Protein AF-A0A9D8FM79-F1 (afdb_monomer)

Solvent-accessible surface area (backbone atoms only — not comparable to full-atom values): 7740 Å² total; per-residue (Å²): 109,69,78,52,50,78,69,44,90,52,42,78,67,66,44,47,55,53,55,50,51,32,51,78,68,75,39,84,73,94,79,79,94,72,65,69,89,76,55,81,76,81,67,79,20,21,75,39,65,48,100,63,20,37,34,33,32,62,40,37,63,94,71,55,71,66,46,85,89,51,18,37,56,31,76,88,44,76,29,45,59,40,78,42,72,88,73,50,55,79,80,37,62,31,35,25,54,36,94,52,70,60,95,89,52,27,25,32,25,41,34,25,38,95,48,46,30,28,70,78,69,70,57,52,72,67,39,61,55,67,106

Sequence (131 aa):
QEKYITGSQFRSYDFVPRVAQLILSNIQPISKLIPIDNIPDAPECVWWIDNFGNCKTTLLFDELKIVENNKVKTKFGLFPYFEHLNDVPRNSSAFVRGSSGIGGQRFIEFLTQGQNTAEIFNIKTGDNIFA

Radius of gyration: 20.05 Å; Cα contacts (8 Å, |Δi|>4): 212; chains: 1; bounding box: 53×30×48 Å

Secondary structure (DSSP, 8-state):
-HHHHHH-S-HHHHTHHHHHHHHHTTPPPS-----GGGSPPPPSSEEEE-TT--EEEEEEGGGS-EETTTEEEETTEEEEEESSGGGSPTT-EEEEE-S-SSTT--EEEEEETTB-HHHHHT--TT---B-

pLDDT: mean 93.44, std 6.34, range [60.75, 98.5]

Foldseek 3Di:
DVVDQVPDPPVVPSPVVVCVVCVVVVHDDPDDDDDPVVDDQDDFFQQDQDPQQKGWTSDWPVRFDQDPPQWGAWPVGTAHEDADLVVADAQGWHKYFAPDDPDPTGTIIIDGHPHNPCVVVVGDRPDNGHD

Structure (mmCIF, N/CA/C/O backbone):
data_AF-A0A9D8FM79-F1
#
_entry.id   AF-A0A9D8FM79-F1
#
loop_
_atom_site.group_PDB
_atom_site.id
_atom_site.type_symbol
_atom_site.label_atom_id
_atom_site.label_alt_id
_atom_site.label_comp_id
_atom_site.label_asym_id
_atom_site.label_entity_id
_atom_site.label_seq_id
_atom_site.pdbx_PDB_ins_code
_atom_site.Cartn_x
_atom_site.Cartn_y
_atom_site.Cartn_z
_atom_site.occupancy
_atom_site.B_iso_or_equiv
_atom_site.auth_seq_id
_atom_site.auth_comp_id
_atom_site.auth_asym_id
_atom_site.auth_atom_id
_atom_site.pdbx_PDB_model_num
ATOM 1 N N . GLN A 1 1 ? 31.871 0.646 -23.055 1.00 61.41 1 GLN A N 1
ATOM 2 C CA . GLN A 1 1 ? 30.543 1.063 -22.550 1.00 61.41 1 GLN A CA 1
ATOM 3 C C . GLN A 1 1 ? 29.794 -0.088 -21.889 1.00 61.41 1 GLN A C 1
ATOM 5 O O . GLN A 1 1 ? 29.351 0.074 -20.765 1.00 61.41 1 GLN A O 1
ATOM 10 N N . GLU A 1 2 ? 29.710 -1.263 -22.512 1.00 60.75 2 GLU A N 1
ATOM 11 C CA . GLU A 1 2 ? 28.971 -2.412 -21.958 1.00 60.75 2 GLU A CA 1
ATOM 12 C C . GLU A 1 2 ? 29.479 -2.878 -20.577 1.00 60.75 2 GLU A C 1
ATOM 14 O O . GLU A 1 2 ? 28.694 -2.969 -19.638 1.00 60.75 2 GLU A O 1
ATOM 19 N N . LYS A 1 3 ? 30.807 -3.016 -20.404 1.00 63.69 3 LYS A N 1
ATOM 20 C CA . LYS A 1 3 ? 31.442 -3.318 -19.099 1.00 63.69 3 LYS A CA 1
ATOM 21 C C . LYS A 1 3 ? 31.172 -2.273 -18.003 1.00 63.69 3 LYS A C 1
ATOM 23 O O . LYS A 1 3 ? 31.311 -2.586 -16.828 1.00 63.69 3 LYS A O 1
ATOM 28 N N . TYR A 1 4 ? 30.824 -1.040 -18.379 1.00 79.44 4 TYR A N 1
ATOM 29 C CA . TYR A 1 4 ? 30.507 0.029 -17.429 1.00 79.44 4 TYR A CA 1
ATOM 30 C C . TYR A 1 4 ? 29.062 -0.089 -16.931 1.00 79.44 4 TYR A C 1
ATOM 32 O O . TYR A 1 4 ? 28.823 -0.002 -15.734 1.00 79.44 4 TYR A O 1
ATOM 40 N N . ILE A 1 5 ? 28.108 -0.365 -17.827 1.00 78.62 5 ILE A N 1
ATOM 41 C CA . ILE A 1 5 ? 26.684 -0.446 -17.469 1.00 78.62 5 ILE A CA 1
ATOM 42 C C . ILE A 1 5 ? 26.399 -1.682 -16.604 1.00 78.62 5 ILE A C 1
ATOM 44 O O . ILE A 1 5 ? 25.705 -1.577 -15.595 1.00 78.62 5 ILE A O 1
ATOM 48 N N . THR A 1 6 ? 26.961 -2.845 -16.947 1.00 80.88 6 THR A N 1
ATOM 49 C CA . THR A 1 6 ? 26.744 -4.087 -16.181 1.00 80.88 6 THR A CA 1
ATOM 50 C C . THR A 1 6 ? 27.305 -4.001 -14.757 1.00 80.88 6 THR A C 1
ATOM 52 O O . THR A 1 6 ? 26.680 -4.491 -13.810 1.00 80.88 6 THR A O 1
ATOM 55 N N . GLY A 1 7 ? 28.444 -3.320 -14.594 1.00 86.38 7 GLY A N 1
ATOM 56 C CA . GLY A 1 7 ? 29.091 -3.068 -13.305 1.00 86.38 7 GLY A CA 1
ATOM 57 C C . GLY A 1 7 ? 28.585 -1.836 -12.548 1.00 86.38 7 GLY A C 1
ATOM 58 O O . GLY A 1 7 ? 29.020 -1.614 -11.418 1.00 86.38 7 GLY A O 1
ATOM 59 N N . SER A 1 8 ? 27.690 -1.031 -13.133 1.00 87.88 8 SER A N 1
ATOM 60 C CA . SER A 1 8 ? 27.265 0.228 -12.518 1.00 87.88 8 SER A CA 1
ATOM 61 C C . SER A 1 8 ? 26.412 -0.001 -11.269 1.00 87.88 8 SER A C 1
ATOM 63 O O . SER A 1 8 ? 25.511 -0.844 -11.241 1.00 87.88 8 SER A O 1
ATOM 65 N N . GLN A 1 9 ? 26.673 0.805 -10.239 1.00 91.00 9 GLN A N 1
ATOM 66 C CA . GLN A 1 9 ? 25.813 0.937 -9.060 1.00 91.00 9 GLN A CA 1
ATOM 67 C C . GLN A 1 9 ? 24.665 1.937 -9.287 1.00 91.00 9 GLN A C 1
ATOM 69 O O . GLN A 1 9 ? 23.720 1.977 -8.507 1.00 91.00 9 GLN A O 1
ATOM 74 N N . PHE A 1 10 ? 24.690 2.696 -10.387 1.00 91.88 10 PHE A N 1
ATOM 75 C CA . PHE A 1 10 ? 23.692 3.704 -10.749 1.00 91.88 10 PHE A CA 1
ATOM 76 C C . PHE A 1 10 ? 22.788 3.224 -11.888 1.00 91.88 10 PHE A C 1
ATOM 78 O O . PHE A 1 10 ? 22.555 3.930 -12.864 1.00 91.88 10 PHE A O 1
ATOM 85 N N . ARG A 1 11 ? 22.242 2.006 -11.785 1.00 90.88 11 ARG A N 1
ATOM 86 C CA . ARG A 1 11 ? 21.430 1.404 -12.865 1.00 90.88 11 ARG A CA 1
ATOM 87 C C . ARG A 1 11 ? 20.175 2.215 -13.212 1.00 90.88 11 ARG A C 1
ATOM 89 O O . ARG A 1 11 ? 19.756 2.217 -14.367 1.00 90.88 11 ARG A O 1
ATOM 96 N N . SER A 1 12 ? 19.613 2.947 -12.252 1.00 91.56 12 SER A N 1
ATOM 97 C CA . SER A 1 12 ? 18.509 3.889 -12.487 1.00 91.56 12 SER A CA 1
ATOM 98 C C . SER A 1 12 ? 18.883 5.052 -13.412 1.00 91.56 12 SER A C 1
ATOM 100 O O . SER A 1 12 ? 18.003 5.611 -14.055 1.00 91.56 12 SER A O 1
ATOM 102 N N . TYR A 1 13 ? 20.167 5.396 -13.512 1.00 91.62 13 TYR A N 1
ATOM 103 C CA . TYR A 1 13 ? 20.683 6.429 -14.408 1.00 91.62 13 TYR A CA 1
ATOM 104 C C . TYR A 1 13 ? 21.318 5.831 -15.670 1.00 91.62 13 TYR A C 1
ATOM 106 O O . TYR A 1 13 ? 21.049 6.272 -16.783 1.00 91.62 13 TYR A O 1
ATOM 114 N N . ASP A 1 14 ? 22.133 4.788 -15.518 1.00 91.50 14 ASP A N 1
ATOM 115 C CA . ASP A 1 14 ? 22.932 4.247 -16.618 1.00 91.50 14 ASP A CA 1
ATOM 116 C C . ASP A 1 14 ? 22.168 3.278 -17.519 1.00 91.50 14 ASP A C 1
ATOM 118 O O . ASP A 1 14 ? 22.492 3.169 -18.703 1.00 91.50 14 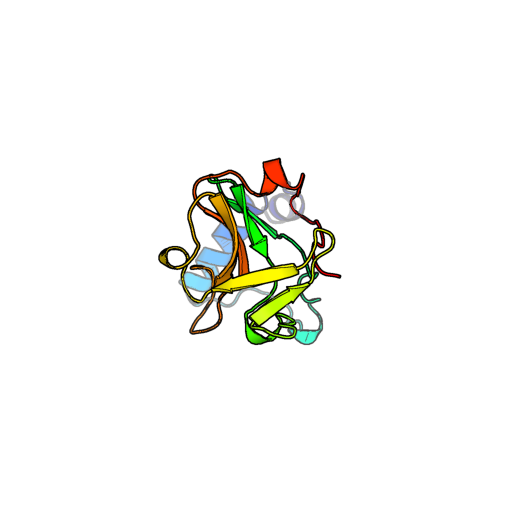ASP A O 1
ATOM 122 N N . PHE A 1 15 ? 21.181 2.563 -16.973 1.00 92.50 15 PHE A N 1
ATOM 123 C CA . PHE A 1 15 ? 20.444 1.516 -17.682 1.00 92.50 15 PHE A CA 1
ATOM 124 C C . PHE A 1 15 ? 19.003 1.932 -17.989 1.00 92.50 15 PHE A C 1
ATOM 126 O O . PHE A 1 15 ? 18.612 1.939 -19.157 1.00 92.50 15 PHE A O 1
ATOM 133 N N . VAL A 1 16 ? 18.227 2.328 -16.973 1.00 94.50 16 VAL A N 1
ATOM 134 C CA . VAL A 1 16 ? 16.782 2.606 -17.115 1.00 94.50 16 VAL A CA 1
ATOM 135 C C . VAL A 1 16 ? 16.468 3.640 -18.210 1.00 94.50 16 VAL A C 1
ATOM 137 O O . VAL A 1 16 ? 15.634 3.331 -19.063 1.00 94.50 16 VAL A O 1
ATOM 140 N N . PRO A 1 17 ? 17.139 4.808 -18.297 1.00 94.38 17 PRO A N 1
ATOM 141 C CA . PRO A 1 17 ? 16.826 5.807 -19.320 1.00 94.38 17 PRO A CA 1
ATOM 142 C C . PRO A 1 17 ? 17.108 5.314 -20.743 1.00 94.38 17 PRO A C 1
ATOM 144 O O . PRO A 1 17 ? 16.401 5.680 -21.678 1.00 94.38 17 PRO A O 1
ATOM 147 N N . ARG A 1 18 ? 18.108 4.440 -20.918 1.00 92.31 18 ARG A N 1
ATOM 148 C CA . ARG A 1 18 ? 18.442 3.853 -22.225 1.00 92.31 18 ARG A CA 1
ATOM 149 C C . ARG A 1 18 ? 17.381 2.856 -22.667 1.00 92.31 18 ARG A C 1
ATOM 151 O O . ARG A 1 18 ? 16.950 2.897 -23.813 1.00 92.31 18 ARG A O 1
ATOM 158 N N . VAL A 1 19 ? 16.933 1.988 -21.758 1.00 94.19 19 VAL A N 1
ATOM 159 C CA . VAL A 1 19 ? 15.828 1.059 -22.041 1.00 94.19 19 VAL A CA 1
ATOM 160 C C . VAL A 1 19 ? 14.550 1.834 -22.354 1.00 94.19 19 VAL A C 1
ATOM 162 O O . VAL A 1 19 ? 13.880 1.524 -23.336 1.00 94.19 19 VAL A O 1
ATOM 165 N N . ALA A 1 20 ? 14.252 2.886 -21.588 1.00 96.12 20 ALA A N 1
ATOM 166 C CA . ALA A 1 20 ? 13.115 3.762 -21.854 1.00 96.12 20 ALA A CA 1
ATOM 167 C C . ALA A 1 20 ? 13.201 4.411 -23.246 1.00 96.12 20 ALA A C 1
ATOM 169 O O . ALA A 1 20 ? 12.215 4.408 -23.978 1.00 96.12 20 ALA A O 1
ATOM 170 N N . GLN A 1 21 ? 14.379 4.899 -23.654 1.00 96.56 21 GLN A N 1
ATOM 171 C CA . GLN A 1 21 ? 14.590 5.458 -24.992 1.00 96.56 21 GLN A CA 1
ATOM 172 C C . GLN A 1 21 ? 14.311 4.438 -26.103 1.00 96.56 21 GLN A C 1
ATOM 174 O O . GLN A 1 21 ? 13.678 4.792 -27.098 1.00 96.56 21 GLN A O 1
ATOM 179 N N . LEU A 1 22 ? 14.759 3.186 -25.947 1.00 96.44 22 LEU A N 1
ATOM 180 C CA . LEU A 1 22 ? 14.476 2.120 -26.915 1.00 96.44 22 LEU A CA 1
ATOM 181 C C . LEU A 1 22 ? 12.966 1.893 -27.047 1.00 96.44 22 LEU A C 1
ATOM 183 O O . LEU A 1 22 ? 12.445 1.949 -28.159 1.00 96.44 22 LEU A O 1
ATOM 187 N N . ILE A 1 23 ? 12.262 1.745 -25.920 1.00 96.56 23 ILE A N 1
ATOM 188 C CA . ILE A 1 23 ? 10.805 1.544 -25.887 1.00 96.56 23 ILE A CA 1
ATOM 189 C C . ILE A 1 23 ? 10.072 2.714 -26.556 1.00 96.56 23 ILE A C 1
ATOM 191 O O . ILE A 1 23 ? 9.234 2.490 -27.425 1.00 96.56 23 ILE A O 1
ATOM 195 N N . LEU A 1 24 ? 10.418 3.959 -26.209 1.00 97.56 24 LEU A N 1
ATOM 196 C CA . LEU A 1 24 ? 9.822 5.164 -26.806 1.00 97.56 24 LEU A CA 1
ATOM 197 C C . LEU A 1 24 ? 10.094 5.283 -28.310 1.00 97.56 24 LEU A C 1
ATOM 199 O O . LEU A 1 24 ? 9.310 5.888 -29.035 1.00 97.56 24 LEU A O 1
ATOM 203 N N . SER A 1 25 ? 11.190 4.691 -28.780 1.00 98.00 25 SER A N 1
ATOM 204 C CA . SER A 1 25 ? 11.546 4.634 -30.200 1.00 98.00 25 SER A CA 1
ATOM 205 C C . SER A 1 25 ? 10.917 3.431 -30.919 1.00 98.00 25 SER A C 1
ATOM 207 O O . SER A 1 25 ? 11.265 3.164 -32.066 1.00 98.00 25 SER A O 1
ATOM 209 N N . ASN A 1 26 ? 10.014 2.691 -30.261 1.00 96.94 26 ASN A N 1
ATOM 210 C CA . ASN A 1 26 ? 9.430 1.429 -30.730 1.00 96.94 26 ASN A CA 1
ATOM 211 C C . ASN A 1 26 ? 10.470 0.343 -31.060 1.00 96.94 26 ASN A C 1
ATOM 213 O O . ASN A 1 26 ? 10.223 -0.548 -31.873 1.00 96.94 26 ASN A O 1
ATOM 217 N N . ILE A 1 27 ? 11.636 0.396 -30.414 1.00 97.31 27 ILE A N 1
ATOM 218 C CA . ILE A 1 27 ? 12.682 -0.617 -30.524 1.00 97.31 27 ILE A CA 1
ATOM 219 C C . ILE A 1 27 ? 12.529 -1.576 -29.348 1.00 97.31 27 ILE A C 1
ATOM 221 O O . ILE A 1 27 ? 12.649 -1.180 -28.189 1.00 97.31 27 ILE A O 1
ATOM 225 N N . GLN A 1 28 ? 12.294 -2.853 -29.646 1.00 94.56 28 GLN A N 1
ATOM 226 C CA . GLN A 1 28 ? 12.186 -3.891 -28.625 1.00 94.56 28 GLN A CA 1
ATOM 227 C C . GLN A 1 28 ? 13.559 -4.164 -27.990 1.00 94.56 28 GLN A C 1
ATOM 229 O O . GLN A 1 28 ? 14.485 -4.565 -28.703 1.00 94.56 28 GLN A O 1
ATOM 234 N N . PRO A 1 29 ? 13.730 -3.967 -26.668 1.00 92.50 29 PRO A N 1
ATOM 235 C CA . PRO A 1 29 ? 14.975 -4.309 -25.995 1.00 92.50 29 PRO A CA 1
ATOM 236 C C . PRO A 1 29 ? 15.220 -5.822 -26.010 1.00 92.50 29 PRO A C 1
ATOM 238 O O . PRO A 1 29 ? 14.290 -6.620 -25.864 1.00 92.50 29 PRO A O 1
ATOM 241 N N . ILE A 1 30 ? 16.492 -6.220 -26.100 1.00 91.69 30 ILE A N 1
ATOM 242 C CA . ILE A 1 30 ? 16.894 -7.619 -25.908 1.00 91.69 30 ILE A CA 1
ATOM 243 C C . ILE A 1 30 ? 16.486 -8.039 -24.493 1.00 91.69 30 ILE A C 1
ATOM 245 O O . ILE A 1 30 ? 16.964 -7.485 -23.503 1.00 91.69 30 ILE A O 1
ATOM 249 N N . SER A 1 31 ? 15.584 -9.010 -24.404 1.00 92.44 31 SER A N 1
ATOM 250 C CA . SER A 1 31 ? 14.950 -9.414 -23.153 1.00 92.44 31 SER A CA 1
ATOM 251 C C . SER A 1 31 ? 14.571 -10.895 -23.176 1.00 92.44 31 SER A C 1
ATOM 253 O O . SER A 1 31 ? 14.600 -11.553 -24.217 1.00 92.44 31 SER A O 1
ATOM 255 N N . LYS A 1 32 ? 14.248 -11.433 -21.998 1.00 94.12 32 LYS A N 1
ATOM 256 C CA . LYS A 1 32 ? 13.632 -12.752 -21.839 1.00 94.12 32 LYS A CA 1
ATOM 257 C C . LYS A 1 32 ? 12.243 -12.557 -21.253 1.00 94.12 32 LYS A C 1
ATOM 259 O O . LYS A 1 32 ? 12.091 -11.798 -20.299 1.00 94.12 32 LYS A O 1
ATOM 264 N N . LEU A 1 33 ? 11.261 -13.256 -21.810 1.00 94.31 33 LEU A N 1
ATOM 265 C CA . LEU A 1 33 ? 9.916 -13.280 -21.251 1.00 94.31 33 LEU A CA 1
ATOM 266 C C . LEU A 1 33 ? 9.918 -14.093 -19.958 1.00 94.31 33 LEU A C 1
ATOM 268 O O . LEU A 1 33 ? 10.467 -15.195 -19.909 1.00 94.31 33 LEU A O 1
ATOM 272 N N . ILE A 1 34 ? 9.296 -13.536 -18.926 1.00 94.44 34 ILE A N 1
ATOM 273 C CA . ILE A 1 34 ? 9.048 -14.203 -17.652 1.00 94.44 34 ILE A CA 1
ATOM 274 C C . ILE A 1 34 ? 7.527 -14.182 -17.449 1.00 94.44 34 ILE A C 1
ATOM 276 O O . ILE A 1 34 ? 6.943 -13.100 -17.552 1.00 94.44 34 ILE A O 1
ATOM 280 N N . PRO A 1 35 ? 6.875 -15.338 -17.219 1.00 95.44 35 PRO A N 1
ATOM 281 C CA . PRO A 1 35 ? 5.455 -15.387 -16.877 1.00 95.44 35 PRO A CA 1
ATOM 282 C C . PRO A 1 35 ? 5.148 -14.527 -15.650 1.00 95.44 35 PRO A C 1
ATOM 284 O O . PRO A 1 35 ? 5.924 -14.534 -14.696 1.00 95.44 35 PRO A O 1
ATOM 287 N N . ILE A 1 36 ? 4.020 -13.812 -15.663 1.00 93.81 36 ILE A N 1
ATOM 288 C CA . ILE A 1 36 ? 3.622 -12.960 -14.533 1.00 93.81 36 ILE A CA 1
ATOM 289 C C . ILE A 1 36 ? 3.426 -13.780 -13.253 1.00 93.81 36 ILE A C 1
ATOM 291 O O . ILE A 1 36 ? 3.866 -13.350 -12.197 1.00 93.81 36 ILE A O 1
ATOM 295 N N . ASP A 1 37 ? 2.919 -15.008 -13.385 1.00 95.56 37 ASP A N 1
ATOM 296 C CA . ASP A 1 37 ? 2.710 -15.959 -12.285 1.00 95.56 37 ASP A CA 1
ATOM 297 C C . ASP A 1 37 ? 4.016 -16.387 -11.586 1.00 95.56 37 ASP A C 1
ATOM 299 O O . ASP A 1 37 ? 3.987 -16.967 -10.503 1.00 95.56 37 ASP A O 1
ATOM 303 N N . ASN A 1 38 ? 5.182 -16.110 -12.187 1.00 95.06 38 ASN A N 1
ATOM 304 C CA . ASN A 1 38 ? 6.479 -16.346 -11.548 1.00 95.06 38 ASN A CA 1
ATOM 305 C C . ASN A 1 38 ? 6.906 -15.188 -10.631 1.00 95.06 38 ASN A C 1
ATOM 307 O O . ASN A 1 38 ? 7.918 -15.308 -9.935 1.00 95.06 38 ASN A O 1
ATOM 311 N N . ILE A 1 39 ? 6.205 -14.055 -10.670 1.00 93.44 39 ILE A N 1
ATOM 312 C CA . ILE A 1 39 ? 6.447 -12.916 -9.789 1.00 93.44 39 ILE A CA 1
ATOM 313 C C . ILE A 1 39 ? 5.546 -13.100 -8.564 1.00 93.44 39 ILE A C 1
ATOM 315 O O . ILE A 1 39 ? 4.332 -13.176 -8.727 1.00 93.44 39 ILE A O 1
ATOM 319 N N . PRO A 1 40 ? 6.106 -13.198 -7.347 1.00 92.81 40 PRO A N 1
ATOM 320 C CA . PRO A 1 40 ? 5.288 -13.344 -6.153 1.00 92.81 40 PRO A CA 1
ATOM 321 C C . PRO A 1 40 ? 4.435 -12.093 -5.928 1.00 92.81 40 PRO A C 1
ATOM 323 O O . PRO A 1 40 ? 4.913 -10.971 -6.124 1.00 92.81 40 PRO A O 1
ATOM 326 N N . ASP A 1 41 ? 3.207 -12.301 -5.457 1.00 91.31 41 ASP A N 1
ATOM 327 C CA . ASP A 1 41 ? 2.342 -11.212 -5.016 1.00 91.31 41 ASP A CA 1
ATOM 328 C C . ASP A 1 41 ? 2.958 -10.448 -3.839 1.00 91.31 41 ASP A C 1
ATOM 330 O O . ASP A 1 41 ? 3.797 -10.954 -3.080 1.00 91.31 41 ASP A O 1
ATOM 334 N N . ALA A 1 42 ? 2.529 -9.196 -3.684 1.00 92.19 42 ALA A N 1
ATOM 335 C CA . ALA A 1 42 ? 2.910 -8.401 -2.530 1.00 92.19 42 ALA A CA 1
ATOM 336 C C . ALA A 1 42 ? 2.368 -9.055 -1.241 1.00 92.19 42 ALA A C 1
ATOM 338 O O . ALA A 1 42 ? 1.234 -9.532 -1.224 1.00 92.19 42 ALA A O 1
ATOM 339 N N . PRO A 1 43 ? 3.140 -9.071 -0.140 1.00 94.69 43 PRO A N 1
ATOM 340 C CA . PRO A 1 43 ? 2.651 -9.613 1.124 1.00 94.69 43 PRO A CA 1
ATOM 341 C C . PRO A 1 43 ? 1.491 -8.769 1.665 1.00 94.69 43 PRO A C 1
ATOM 343 O O . PRO A 1 43 ? 1.462 -7.561 1.443 1.00 94.69 43 PRO A O 1
ATOM 346 N N . GLU A 1 44 ? 0.580 -9.367 2.438 1.00 95.44 44 GLU A N 1
ATOM 347 C CA . GLU A 1 44 ? -0.452 -8.625 3.178 1.00 95.44 44 GLU A CA 1
ATOM 348 C C . GLU A 1 44 ? 0.203 -7.734 4.250 1.00 95.44 44 GLU A C 1
ATOM 350 O O . GLU A 1 44 ? 0.616 -8.209 5.314 1.00 95.44 44 GLU A O 1
ATOM 355 N N . CYS A 1 45 ? 0.352 -6.438 3.974 1.00 97.19 45 CYS A N 1
ATOM 356 C CA . CYS A 1 45 ? 1.027 -5.514 4.880 1.00 97.19 45 CYS A CA 1
ATOM 357 C C . CYS A 1 45 ? 0.671 -4.049 4.617 1.00 97.19 45 CYS A C 1
ATOM 359 O O . CYS A 1 45 ? 0.032 -3.690 3.626 1.00 97.19 45 CYS A O 1
ATOM 361 N N . VAL A 1 46 ? 1.127 -3.180 5.516 1.00 98.12 46 VAL A N 1
ATOM 362 C CA . VAL A 1 46 ? 1.189 -1.736 5.290 1.00 98.12 46 VAL A CA 1
ATOM 363 C C . VAL A 1 46 ? 2.387 -1.438 4.393 1.00 98.12 46 VAL A C 1
ATOM 365 O O . VAL A 1 46 ? 3.526 -1.475 4.847 1.00 98.12 46 VAL A O 1
ATOM 368 N N . TRP A 1 47 ? 2.161 -1.138 3.115 1.00 96.50 47 TRP A N 1
ATOM 369 C CA . TRP A 1 47 ? 3.255 -0.846 2.172 1.00 96.50 47 TRP A CA 1
ATOM 370 C C . TRP A 1 47 ? 3.740 0.605 2.211 1.00 96.50 47 TRP A C 1
ATOM 372 O O . TRP A 1 47 ? 4.843 0.911 1.758 1.00 96.50 47 TRP A O 1
ATOM 382 N N . TRP A 1 48 ? 2.921 1.508 2.747 1.00 97.50 48 TRP A N 1
ATOM 383 C CA . TRP A 1 48 ? 3.192 2.932 2.747 1.00 97.50 48 TRP A CA 1
ATOM 384 C C . TRP A 1 48 ? 2.411 3.624 3.855 1.00 97.50 48 TRP A C 1
ATOM 386 O O . TRP A 1 48 ? 1.197 3.454 3.975 1.00 97.50 48 TRP A O 1
ATOM 396 N N . ILE A 1 49 ? 3.120 4.436 4.632 1.00 98.25 49 ILE A N 1
ATOM 397 C CA . ILE A 1 49 ? 2.532 5.390 5.565 1.00 98.25 49 ILE A CA 1
ATOM 398 C C . ILE A 1 49 ? 2.646 6.750 4.891 1.00 98.25 49 ILE A C 1
ATOM 400 O O . ILE A 1 49 ? 3.752 7.189 4.573 1.00 98.25 49 ILE A O 1
ATOM 404 N N . ASP A 1 50 ? 1.511 7.385 4.608 1.00 96.31 50 ASP A N 1
ATOM 405 C CA . ASP A 1 50 ? 1.532 8.698 3.971 1.00 96.31 50 ASP A CA 1
ATOM 406 C C . ASP A 1 50 ? 1.959 9.810 4.942 1.00 96.31 50 ASP A C 1
ATOM 408 O O . ASP A 1 50 ? 2.106 9.604 6.146 1.00 96.31 50 ASP A O 1
ATOM 412 N N . ASN A 1 51 ? 2.155 11.020 4.413 1.00 96.44 51 ASN A N 1
ATOM 413 C CA . ASN A 1 51 ? 2.619 12.164 5.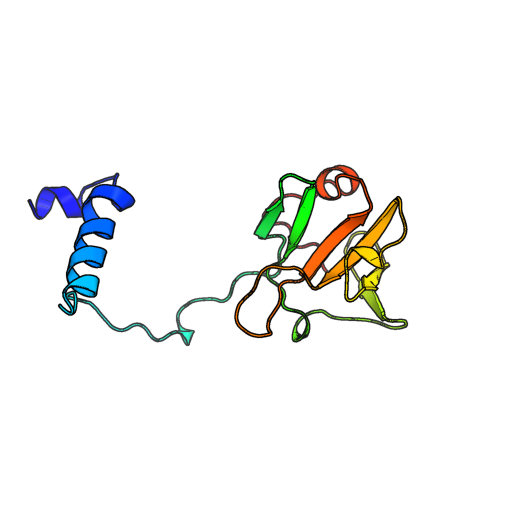202 1.00 96.44 51 ASN A CA 1
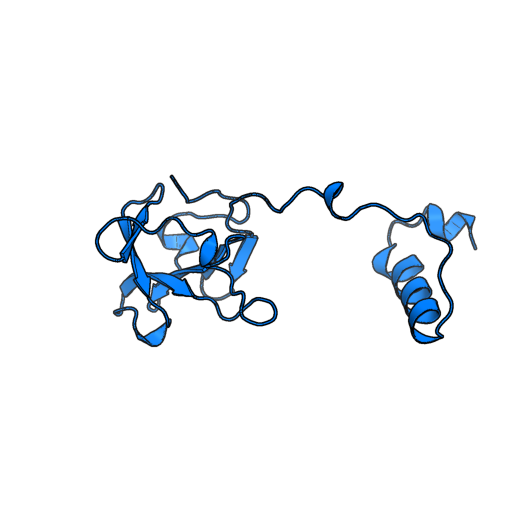ATOM 414 C C . ASN A 1 51 ? 1.635 12.601 6.307 1.00 96.44 51 ASN A C 1
ATOM 416 O O . ASN A 1 51 ? 2.001 13.424 7.142 1.00 96.44 51 ASN A O 1
ATOM 420 N N . PHE A 1 52 ? 0.400 12.090 6.307 1.00 96.06 52 PHE A N 1
ATOM 421 C CA . PHE A 1 52 ? -0.601 12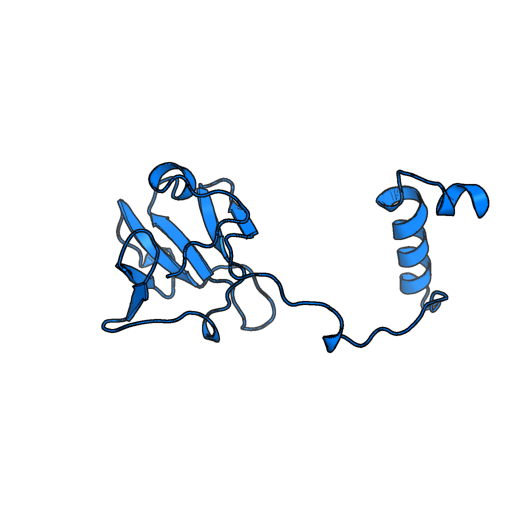.336 7.347 1.00 96.06 52 PHE A CA 1
ATOM 422 C C . PHE A 1 52 ? -0.642 11.210 8.389 1.00 96.06 52 PHE A C 1
ATOM 424 O O . PHE A 1 52 ? -1.339 11.329 9.396 1.00 96.06 52 PHE A O 1
ATOM 431 N N . GLY A 1 53 ? 0.106 10.127 8.170 1.00 97.69 53 GLY A N 1
ATOM 432 C CA . GLY A 1 53 ? 0.124 8.959 9.037 1.00 97.69 53 GLY A CA 1
ATOM 433 C C . GLY A 1 53 ? -0.963 7.931 8.726 1.00 97.69 53 GLY A C 1
ATOM 434 O O . GLY A 1 53 ? -1.207 7.059 9.564 1.00 97.69 53 GLY A O 1
ATOM 435 N N . ASN A 1 54 ? -1.627 8.009 7.566 1.00 97.88 54 ASN A N 1
ATOM 436 C CA . ASN A 1 54 ? -2.556 6.965 7.128 1.00 97.88 54 ASN A CA 1
ATOM 437 C C . ASN A 1 54 ? -1.763 5.751 6.647 1.00 97.88 54 ASN A C 1
ATOM 439 O O . ASN A 1 54 ? -0.788 5.878 5.903 1.00 97.88 54 ASN A O 1
ATOM 443 N N . CYS A 1 55 ? -2.202 4.563 7.043 1.00 98.25 55 CYS A N 1
ATOM 444 C CA . CYS A 1 55 ? -1.549 3.309 6.700 1.00 98.25 55 CYS A CA 1
ATOM 445 C C . CYS A 1 55 ? -2.210 2.721 5.453 1.00 98.25 55 CYS A C 1
ATOM 447 O O . CYS A 1 55 ? -3.256 2.078 5.549 1.00 98.25 55 CYS A O 1
ATOM 449 N N . LYS A 1 56 ? -1.612 2.928 4.278 1.00 97.62 56 LYS A N 1
ATOM 450 C CA . LYS A 1 56 ? -2.059 2.266 3.048 1.00 97.62 56 LYS A CA 1
ATOM 451 C C . LYS A 1 56 ? -1.605 0.810 3.078 1.00 97.62 56 LYS A C 1
ATOM 453 O O . LYS A 1 56 ? -0.483 0.523 3.497 1.00 97.62 56 LYS A O 1
ATOM 458 N N . THR A 1 57 ? -2.453 -0.102 2.628 1.00 97.31 57 THR A N 1
ATOM 459 C CA . THR A 1 57 ? -2.165 -1.542 2.633 1.00 97.31 57 THR A CA 1
ATOM 460 C C . THR A 1 57 ? -1.993 -2.080 1.219 1.00 97.31 57 THR A C 1
ATOM 462 O O . THR A 1 57 ? -2.361 -1.418 0.250 1.00 97.31 57 THR A O 1
ATOM 465 N N . THR A 1 58 ? -1.419 -3.273 1.104 1.00 96.50 58 THR A N 1
ATOM 466 C CA . THR A 1 58 ? -1.345 -4.021 -0.158 1.00 96.50 58 THR A CA 1
ATOM 467 C C . THR A 1 58 ? -2.679 -4.641 -0.569 1.00 96.50 58 THR A C 1
ATOM 469 O O . THR A 1 58 ? -2.809 -5.039 -1.719 1.00 96.50 58 THR A O 1
ATOM 472 N N . LEU A 1 59 ? -3.669 -4.682 0.332 1.00 95.81 59 LEU A N 1
ATOM 473 C CA . LEU A 1 59 ? -4.976 -5.273 0.068 1.00 95.81 59 LEU A CA 1
ATOM 474 C C . LEU A 1 59 ? -5.867 -4.351 -0.760 1.00 95.81 59 LEU A C 1
ATOM 476 O O . LEU A 1 59 ? -6.005 -3.155 -0.475 1.00 95.81 59 LEU A O 1
ATOM 480 N N . LEU A 1 60 ? -6.548 -4.943 -1.728 1.00 94.31 60 LEU A N 1
ATOM 481 C CA . LEU A 1 60 ? -7.718 -4.394 -2.391 1.00 94.31 60 LEU A CA 1
ATOM 482 C C . LEU A 1 60 ? -8.984 -4.654 -1.568 1.00 94.31 60 LEU A C 1
ATOM 484 O O . LEU A 1 60 ? -9.014 -5.481 -0.659 1.00 94.31 60 LEU A O 1
ATOM 488 N N . PHE A 1 61 ? -10.065 -3.951 -1.910 1.00 89.81 61 PHE A N 1
ATOM 489 C CA . PHE A 1 61 ? -11.357 -4.125 -1.238 1.00 89.81 61 PHE A CA 1
ATOM 490 C C . PHE A 1 61 ? -11.865 -5.575 -1.257 1.00 89.81 61 PHE A C 1
ATOM 492 O O . PHE A 1 61 ? -12.286 -6.073 -0.220 1.00 89.81 61 PHE A O 1
ATOM 499 N N . ASP A 1 62 ? -11.758 -6.269 -2.393 1.00 89.19 62 ASP A N 1
ATOM 500 C CA . ASP A 1 62 ? -12.247 -7.650 -2.528 1.00 89.19 62 ASP A CA 1
ATOM 501 C C . ASP A 1 62 ? -11.402 -8.670 -1.739 1.00 89.19 62 ASP A C 1
ATOM 503 O O . ASP A 1 62 ? -11.835 -9.796 -1.499 1.00 89.19 62 ASP A O 1
ATOM 507 N N . GLU A 1 63 ? -10.204 -8.273 -1.305 1.00 92.38 63 GLU A N 1
ATOM 508 C CA . GLU A 1 63 ? -9.303 -9.079 -0.476 1.00 92.38 63 GLU A CA 1
ATOM 509 C C . GLU A 1 63 ? -9.491 -8.781 1.022 1.00 92.38 63 GLU A C 1
ATOM 511 O O . GLU A 1 63 ? -9.011 -9.516 1.890 1.00 92.38 63 GLU A O 1
ATOM 516 N N . LEU A 1 64 ? -10.213 -7.704 1.349 1.00 90.69 64 LEU A N 1
ATOM 517 C CA . LEU A 1 64 ? -10.457 -7.283 2.716 1.00 90.69 64 LEU A CA 1
ATOM 518 C C . LEU A 1 64 ? -11.492 -8.194 3.379 1.00 90.69 64 LEU A C 1
ATOM 520 O O . LEU A 1 64 ? -12.667 -8.235 3.013 1.00 90.69 64 LEU A O 1
ATOM 524 N N . LYS A 1 65 ? -11.075 -8.883 4.440 1.00 88.44 65 LYS A N 1
ATOM 525 C CA . LYS A 1 65 ? -11.970 -9.726 5.242 1.00 88.44 65 LYS A CA 1
ATOM 526 C C . LYS A 1 65 ? -12.835 -8.865 6.162 1.00 88.44 65 LYS A C 1
ATOM 528 O O . LYS A 1 65 ? -12.473 -8.589 7.308 1.00 88.44 65 LYS A O 1
ATOM 533 N N . ILE A 1 66 ? -13.989 -8.450 5.648 1.00 84.62 66 ILE A N 1
ATOM 534 C CA . ILE A 1 66 ? -15.025 -7.764 6.422 1.00 84.62 66 ILE A CA 1
ATOM 535 C C . ILE A 1 66 ? -15.824 -8.805 7.218 1.00 84.62 66 ILE A C 1
ATOM 537 O O . ILE A 1 66 ? -16.403 -9.736 6.662 1.00 84.62 66 ILE A O 1
ATOM 541 N N . VAL A 1 67 ? -15.837 -8.648 8.538 1.00 85.62 67 VAL A N 1
ATOM 542 C CA . VAL A 1 67 ? -16.627 -9.449 9.479 1.00 85.62 67 VAL A CA 1
ATOM 543 C C . VAL A 1 67 ? -17.981 -8.782 9.766 1.00 85.62 67 VAL A C 1
ATOM 545 O O . VAL A 1 67 ? -18.316 -7.737 9.201 1.00 85.62 67 VAL A O 1
ATOM 548 N N . GLU A 1 68 ? -18.775 -9.378 10.660 1.00 83.25 68 GLU A N 1
ATOM 549 C CA . GLU A 1 68 ? -20.106 -8.888 11.036 1.00 83.25 68 GLU A CA 1
ATOM 550 C C . GLU A 1 68 ? -20.144 -7.375 11.323 1.00 83.25 68 GLU A C 1
ATOM 552 O O . GLU A 1 68 ? -19.268 -6.811 11.986 1.00 83.25 68 GLU A O 1
ATOM 557 N N . ASN A 1 69 ? -21.218 -6.730 10.857 1.00 86.25 69 ASN A N 1
ATOM 558 C CA . ASN A 1 69 ? -21.473 -5.291 10.993 1.00 86.25 69 ASN A CA 1
ATOM 559 C C . ASN A 1 69 ? -20.462 -4.380 10.278 1.00 86.25 69 ASN A C 1
ATOM 561 O O . ASN A 1 69 ? -20.189 -3.280 10.760 1.00 86.25 69 ASN A O 1
ATOM 565 N N . ASN A 1 70 ? -19.935 -4.815 9.129 1.00 91.00 70 ASN A N 1
ATOM 566 C CA . ASN A 1 70 ? -19.052 -4.013 8.277 1.00 91.00 70 ASN A CA 1
ATOM 567 C C . ASN A 1 70 ? -17.771 -3.563 9.006 1.00 91.00 70 ASN A C 1
ATOM 569 O O . ASN A 1 70 ? -17.365 -2.400 8.948 1.00 91.00 70 ASN A O 1
ATOM 573 N N . LYS A 1 71 ? -17.165 -4.486 9.762 1.00 94.50 71 LYS A N 1
ATOM 574 C CA . LYS A 1 71 ? -15.926 -4.247 10.510 1.00 94.50 71 LYS A CA 1
ATOM 575 C C . LYS A 1 71 ? -14.791 -5.099 9.968 1.00 94.50 71 LYS A C 1
ATOM 577 O O . LYS A 1 71 ? -15.013 -6.187 9.463 1.00 94.50 71 LYS A O 1
ATOM 582 N N . VAL A 1 72 ? -13.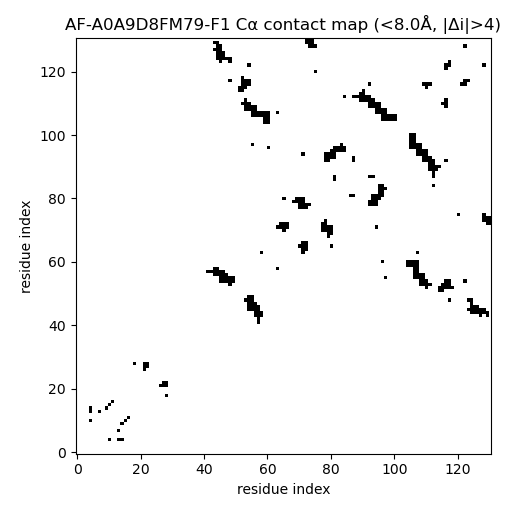566 -4.632 10.135 1.00 95.38 72 VAL A N 1
ATOM 583 C CA . VAL A 1 72 ? -12.334 -5.338 9.790 1.00 95.38 72 VAL A CA 1
ATOM 584 C C . VAL A 1 72 ? -11.640 -5.736 11.082 1.00 95.38 72 VAL A C 1
ATOM 586 O O . VAL A 1 72 ? -11.485 -4.919 11.997 1.00 95.38 72 VAL A O 1
ATOM 589 N N . LYS A 1 73 ? -11.229 -7.001 11.162 1.00 94.69 73 LYS A N 1
ATOM 590 C CA . LYS A 1 73 ? -10.465 -7.525 12.293 1.00 94.69 73 LYS A CA 1
ATOM 591 C C . LYS A 1 73 ? -8.974 -7.293 12.074 1.00 94.69 73 LYS A C 1
ATOM 593 O O . LYS A 1 73 ? -8.428 -7.626 11.027 1.00 94.69 73 LYS A O 1
ATOM 598 N N . THR A 1 74 ? -8.325 -6.733 13.084 1.00 95.19 74 THR A N 1
ATOM 599 C CA . THR A 1 74 ? -6.887 -6.460 13.101 1.00 95.19 74 THR A CA 1
ATOM 600 C C . THR A 1 74 ? -6.273 -6.963 14.399 1.00 95.19 74 THR A C 1
ATOM 602 O O . THR A 1 74 ? -6.978 -7.314 15.351 1.00 95.19 74 THR A O 1
ATOM 605 N N . LYS A 1 75 ? -4.943 -6.915 14.484 1.00 95.81 75 LYS A N 1
ATOM 606 C CA . LYS A 1 75 ? -4.210 -7.131 15.741 1.00 95.81 75 LYS A CA 1
ATOM 607 C C . LYS A 1 75 ? -4.506 -6.076 16.820 1.00 95.81 75 LYS A C 1
ATOM 609 O O . LYS A 1 75 ? -4.172 -6.290 17.980 1.00 95.81 75 LYS A O 1
ATOM 614 N N . PHE A 1 76 ? -5.135 -4.956 16.452 1.00 96.06 76 PHE A N 1
ATOM 615 C CA . PHE A 1 76 ? -5.482 -3.850 17.350 1.00 96.06 76 PHE A CA 1
ATOM 616 C C . PHE A 1 76 ? -6.963 -3.836 17.758 1.00 96.06 76 PHE A C 1
ATOM 618 O O . PHE A 1 76 ? -7.365 -2.996 18.559 1.00 96.06 76 PHE A O 1
ATOM 625 N N . GLY A 1 77 ? -7.784 -4.738 17.210 1.00 95.06 77 GLY A N 1
ATOM 626 C CA . GLY A 1 77 ? -9.215 -4.823 17.500 1.00 95.06 77 GLY A CA 1
ATOM 627 C C . GLY A 1 77 ? -10.088 -4.863 16.248 1.00 95.06 77 GLY A C 1
ATOM 628 O O . GLY A 1 77 ? -9.656 -5.269 15.171 1.00 95.06 77 GLY A O 1
ATOM 629 N N . LEU A 1 78 ? -11.352 -4.469 16.408 1.00 96.00 78 LEU A N 1
ATOM 630 C CA . LEU A 1 78 ? -12.340 -4.405 15.331 1.00 96.00 78 LEU A CA 1
ATOM 631 C C . LEU A 1 78 ? -12.609 -2.950 14.962 1.00 96.00 78 LEU A C 1
ATOM 633 O O . LEU A 1 78 ? -13.046 -2.175 15.814 1.00 96.00 78 LEU A O 1
ATOM 637 N N . PHE A 1 79 ? -12.423 -2.609 13.691 1.00 97.00 79 PHE A N 1
ATOM 638 C CA . PHE A 1 79 ? -12.604 -1.247 13.191 1.00 97.00 79 PHE A CA 1
ATOM 639 C C . PHE A 1 79 ? -13.655 -1.212 12.085 1.00 97.00 79 PHE A C 1
ATOM 641 O O . PHE A 1 79 ? -13.688 -2.132 11.273 1.00 97.00 79 PHE A O 1
ATOM 648 N N . PRO A 1 80 ? -14.530 -0.197 12.037 1.00 97.19 80 PRO A N 1
ATOM 649 C CA . PRO A 1 80 ? -15.496 -0.059 10.953 1.00 97.19 80 PRO A CA 1
ATOM 650 C C . PRO A 1 80 ? -14.799 0.159 9.606 1.00 97.19 80 PRO A C 1
ATOM 652 O O . PRO A 1 80 ? -13.716 0.745 9.545 1.00 97.19 80 PRO A O 1
ATOM 655 N N . TYR A 1 81 ? -15.447 -0.292 8.538 1.00 96.62 81 TYR A N 1
ATOM 656 C CA . TYR A 1 81 ? -15.127 0.085 7.168 1.00 96.62 81 TYR A CA 1
ATOM 657 C C . TYR A 1 81 ? -16.070 1.199 6.693 1.00 96.62 81 TYR A C 1
ATOM 659 O O . TYR A 1 81 ? -17.279 1.135 6.926 1.00 96.62 81 TYR A O 1
ATOM 667 N N . PHE A 1 82 ? -15.531 2.193 5.991 1.00 95.31 82 PHE A N 1
ATOM 668 C CA . PHE A 1 82 ? -16.297 3.225 5.293 1.00 95.31 82 PHE A CA 1
ATOM 669 C C . PHE A 1 82 ? -15.870 3.320 3.830 1.00 95.31 82 PHE A C 1
ATOM 671 O O . PHE A 1 82 ? -14.708 3.107 3.490 1.00 95.31 82 PHE A O 1
ATOM 678 N N . GLU A 1 83 ? -16.798 3.702 2.956 1.00 93.88 83 GLU A N 1
ATOM 679 C CA . GLU A 1 83 ? -16.471 3.891 1.540 1.00 93.88 83 GLU A CA 1
ATOM 680 C C . GLU A 1 83 ? -15.620 5.149 1.322 1.00 93.88 83 GLU A C 1
ATOM 682 O O . GLU A 1 83 ? -14.741 5.166 0.458 1.00 93.88 83 GLU A O 1
ATOM 687 N N . HIS A 1 84 ? -15.836 6.200 2.122 1.00 92.62 84 HIS A N 1
ATOM 688 C CA . HIS A 1 84 ? -15.115 7.460 1.993 1.00 92.62 84 HIS A CA 1
ATOM 689 C C . HIS A 1 84 ? -14.530 7.942 3.320 1.00 92.62 84 HIS A C 1
ATOM 691 O O . HIS A 1 84 ? -15.130 7.818 4.385 1.00 92.62 84 HIS A O 1
ATOM 697 N N . LEU A 1 85 ? -13.368 8.599 3.238 1.00 90.62 85 LEU A N 1
ATOM 698 C CA . LEU A 1 85 ? -12.715 9.244 4.382 1.00 90.62 85 LEU A CA 1
ATOM 699 C C . LEU A 1 85 ? -13.635 10.237 5.110 1.00 90.62 85 LEU A C 1
ATOM 701 O O . LEU A 1 85 ? -13.600 10.328 6.334 1.00 90.62 85 LEU A O 1
ATOM 705 N N . ASN A 1 86 ? -14.461 10.979 4.370 1.00 92.88 86 ASN A N 1
ATOM 706 C CA . ASN A 1 86 ? -15.351 11.988 4.951 1.00 92.88 86 ASN A CA 1
ATOM 707 C C . ASN A 1 86 ? -16.489 11.383 5.788 1.00 92.88 86 ASN A C 1
ATOM 709 O O . ASN A 1 86 ? -17.093 12.107 6.577 1.00 92.88 86 ASN A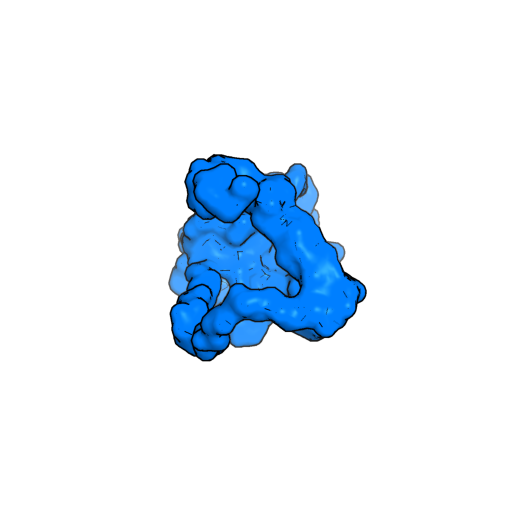 O 1
ATOM 713 N N . ASP A 1 87 ? -16.744 10.080 5.657 1.00 95.69 87 ASP A N 1
ATOM 714 C CA . ASP A 1 87 ? -17.746 9.371 6.455 1.00 95.69 87 ASP A CA 1
ATOM 715 C C . ASP A 1 87 ? -17.187 8.935 7.818 1.00 95.69 87 ASP A C 1
ATOM 717 O O . ASP A 1 87 ? -17.950 8.585 8.719 1.00 95.69 87 ASP A O 1
ATOM 721 N N . VAL A 1 88 ? -15.859 8.970 7.993 1.00 96.56 88 VAL A N 1
ATOM 722 C CA . VAL A 1 88 ? -15.194 8.565 9.235 1.00 96.56 88 VAL A CA 1
ATOM 723 C C . VAL A 1 88 ? -15.392 9.649 10.302 1.00 96.56 88 VAL A C 1
ATOM 725 O O . VAL A 1 88 ? -14.940 10.788 10.111 1.00 96.56 88 VAL A O 1
ATOM 728 N N . PRO A 1 89 ? -16.012 9.327 11.456 1.00 97.00 89 PRO A N 1
ATOM 729 C CA . PRO A 1 89 ? -16.174 10.277 12.549 1.00 97.00 89 PRO A CA 1
ATOM 730 C C . PRO A 1 89 ? -14.833 10.818 13.046 1.00 97.00 89 PRO A C 1
ATOM 732 O O . PRO A 1 89 ? -13.832 10.101 13.116 1.00 97.00 89 PRO A O 1
ATOM 735 N N . ARG A 1 90 ? -14.810 12.089 13.450 1.00 95.38 90 ARG A N 1
ATOM 736 C CA . ARG A 1 90 ? -13.599 12.731 13.976 1.00 95.38 90 ARG A CA 1
ATOM 737 C C . ARG A 1 90 ? -13.034 11.964 15.178 1.00 95.38 90 ARG A C 1
ATOM 739 O O . ARG A 1 90 ? -13.794 11.551 16.050 1.00 95.38 90 ARG A O 1
ATOM 746 N N . ASN A 1 91 ? -11.706 11.839 15.241 1.00 94.69 91 ASN A N 1
ATOM 747 C CA . ASN A 1 91 ? -10.976 11.111 16.288 1.00 94.69 91 ASN A CA 1
ATOM 748 C C . ASN A 1 91 ? -11.348 9.619 16.389 1.00 94.69 91 ASN A C 1
ATOM 750 O O . ASN A 1 91 ? -11.155 9.008 17.438 1.00 94.69 91 ASN A O 1
ATOM 754 N N . SER A 1 92 ? -11.906 9.034 15.325 1.00 97.44 92 SER A N 1
ATOM 755 C CA . SER A 1 92 ? -12.178 7.599 15.251 1.00 97.44 92 SER A CA 1
ATOM 756 C C . SER A 1 92 ? -11.295 6.940 14.202 1.00 97.44 92 SER A C 1
ATOM 758 O O . SER A 1 92 ? -10.976 7.554 13.179 1.00 97.44 92 SER A O 1
ATOM 760 N N . SER A 1 93 ? -10.894 5.701 14.485 1.00 98.06 93 SER A N 1
ATOM 761 C CA . SER A 1 93 ? -10.094 4.889 13.576 1.00 98.06 93 SER A CA 1
ATOM 762 C C . SER A 1 93 ? -10.979 3.971 12.744 1.00 98.06 93 SER A C 1
ATOM 764 O O . SER A 1 93 ? -11.921 3.366 13.263 1.00 98.06 93 SER A O 1
ATOM 766 N N . ALA A 1 94 ? -10.674 3.853 11.460 1.00 97.88 94 ALA A N 1
ATOM 767 C CA . ALA A 1 94 ? -11.454 3.078 10.515 1.00 97.88 94 ALA A CA 1
ATOM 768 C C . ALA A 1 94 ? -10.611 2.620 9.328 1.00 97.88 94 ALA A C 1
ATOM 770 O O . ALA A 1 94 ? -9.552 3.180 9.036 1.00 97.88 94 ALA A O 1
ATOM 771 N N . PHE A 1 95 ? -11.124 1.617 8.627 1.00 97.81 95 PHE A N 1
ATOM 772 C CA . PHE A 1 95 ? -10.676 1.293 7.284 1.00 97.81 95 PHE A CA 1
ATOM 773 C C . PHE A 1 95 ? -11.488 2.073 6.264 1.00 97.81 95 PHE A C 1
ATOM 775 O O . PHE A 1 95 ? -12.696 2.243 6.426 1.00 97.81 95 PHE A O 1
ATOM 782 N N . VAL A 1 96 ? -10.832 2.514 5.200 1.00 96.88 96 VAL A N 1
ATOM 783 C CA . VAL A 1 96 ? -11.496 3.168 4.076 1.00 96.88 96 VAL A CA 1
ATOM 784 C C . VAL A 1 96 ? -11.023 2.610 2.751 1.00 96.88 96 VAL A C 1
ATOM 786 O O . VAL A 1 96 ? -9.905 2.093 2.631 1.00 96.88 96 VAL A O 1
ATOM 789 N N . ARG A 1 97 ? -11.855 2.785 1.727 1.00 95.38 97 ARG A N 1
ATOM 790 C CA . ARG A 1 97 ? -11.397 2.669 0.349 1.00 95.38 97 ARG A CA 1
ATOM 791 C C . ARG A 1 97 ? -10.453 3.825 0.028 1.00 95.38 97 ARG A C 1
ATOM 793 O O . ARG A 1 97 ? -10.848 4.991 0.024 1.00 95.38 97 ARG A O 1
ATOM 800 N N . GLY A 1 98 ? -9.195 3.497 -0.229 1.00 92.38 98 GLY A N 1
ATOM 801 C CA . GLY A 1 98 ? -8.159 4.465 -0.551 1.00 92.38 98 GLY A CA 1
ATOM 802 C C . GLY A 1 98 ? -8.352 5.128 -1.908 1.00 92.38 98 GLY A C 1
ATOM 8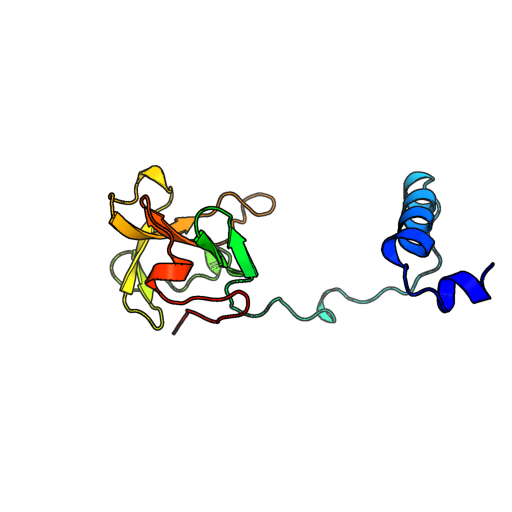03 O O . GLY A 1 98 ? -9.112 4.674 -2.765 1.00 92.38 98 GLY A O 1
ATOM 804 N N . SER A 1 99 ? -7.610 6.210 -2.129 1.00 90.50 99 SER A N 1
ATOM 805 C CA . SER A 1 99 ? -7.615 6.931 -3.410 1.00 90.50 99 SER A CA 1
ATOM 806 C C . SER A 1 99 ? -6.694 6.300 -4.457 1.00 90.50 99 SER A C 1
ATOM 808 O O . SER A 1 99 ? -6.864 6.532 -5.653 1.00 90.50 99 SER A O 1
ATOM 810 N N . SER A 1 100 ? -5.719 5.502 -4.017 1.00 91.56 100 SER A N 1
ATOM 811 C CA . SER A 1 100 ? -4.724 4.857 -4.876 1.00 91.56 100 SER A CA 1
ATOM 812 C C . SER A 1 100 ? -5.206 3.505 -5.40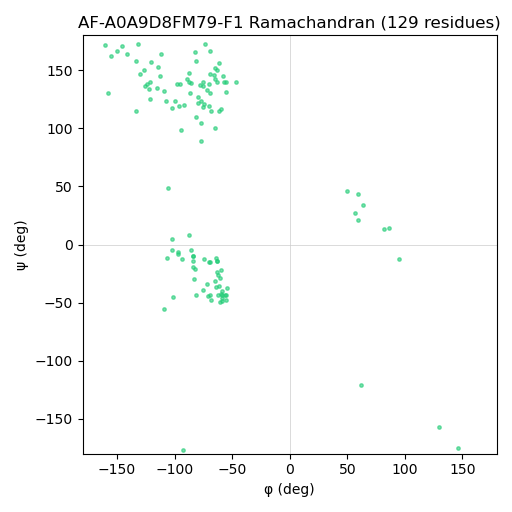2 1.00 91.56 100 SER A C 1
ATOM 814 O O . SER A 1 100 ? -5.936 2.780 -4.726 1.00 91.56 100 SER A O 1
ATOM 816 N N . GLY A 1 101 ? -4.768 3.156 -6.610 1.00 91.19 101 GLY A N 1
ATOM 817 C CA . GLY A 1 101 ? -5.099 1.903 -7.284 1.00 91.19 101 GLY A CA 1
ATOM 818 C C . GLY A 1 101 ? -5.201 2.087 -8.797 1.00 91.19 101 GLY A C 1
ATOM 819 O O . GLY A 1 101 ? -4.929 3.170 -9.317 1.00 91.19 101 GLY A O 1
ATOM 820 N N . ILE A 1 102 ? -5.595 1.034 -9.509 1.00 91.50 102 ILE A N 1
ATOM 821 C CA . ILE A 1 102 ? -5.729 1.037 -10.970 1.00 91.50 102 ILE A CA 1
ATOM 822 C C . ILE A 1 102 ? -7.147 0.628 -11.379 1.00 91.50 102 ILE A C 1
ATOM 824 O O . ILE A 1 102 ? -7.756 -0.266 -10.793 1.00 91.50 102 ILE A O 1
ATOM 828 N N . GLY A 1 103 ? -7.719 1.323 -12.367 1.00 89.25 103 GLY A N 1
ATOM 829 C CA . GLY A 1 103 ? -9.096 1.074 -12.805 1.00 89.25 103 GLY A CA 1
ATOM 830 C C . GLY A 1 103 ? -10.108 1.327 -11.682 1.00 89.25 103 GLY A C 1
ATOM 831 O O . GLY A 1 103 ? -10.162 2.436 -11.151 1.00 89.25 103 GLY A O 1
ATOM 832 N N . GLY A 1 104 ? -10.891 0.312 -11.305 1.00 88.12 104 GLY A N 1
ATOM 833 C CA . GLY A 1 104 ? -11.818 0.335 -10.159 1.00 88.12 104 GLY A CA 1
ATOM 834 C C . GLY A 1 104 ? -11.257 -0.282 -8.870 1.00 88.12 104 GLY A C 1
ATOM 835 O O . GLY A 1 104 ? -11.870 -0.157 -7.810 1.00 88.12 104 GLY A O 1
ATOM 836 N N . GLN A 1 105 ? -10.090 -0.920 -8.932 1.00 92.56 105 GLN A N 1
ATOM 837 C CA . GLN A 1 105 ? -9.464 -1.555 -7.778 1.00 92.56 105 GLN A CA 1
ATOM 838 C C . GLN A 1 105 ? -8.771 -0.484 -6.940 1.00 92.56 105 GLN A C 1
ATOM 840 O O . GLN A 1 105 ? -8.026 0.348 -7.466 1.00 92.56 105 GLN A O 1
ATOM 845 N N . ARG A 1 106 ? -9.083 -0.438 -5.647 1.00 94.56 106 ARG A N 1
ATOM 846 C CA . ARG A 1 106 ? -8.541 0.551 -4.713 1.00 94.56 106 ARG A CA 1
ATOM 847 C C . ARG A 1 106 ? -7.918 -0.159 -3.534 1.00 94.56 106 ARG A C 1
ATOM 849 O O . ARG A 1 106 ? -8.523 -1.090 -3.006 1.00 94.56 106 ARG A O 1
ATOM 856 N N . PHE A 1 107 ? -6.745 0.321 -3.142 1.00 95.94 107 PHE A N 1
ATOM 857 C CA . PHE A 1 107 ? -6.079 -0.145 -1.939 1.00 95.94 107 PHE A CA 1
ATOM 858 C C . PHE A 1 107 ? -6.844 0.300 -0.705 1.00 95.94 107 PHE A C 1
ATOM 860 O O . PHE A 1 107 ? -7.431 1.382 -0.676 1.00 95.94 107 PHE A O 1
ATOM 867 N N . ILE A 1 108 ? -6.819 -0.533 0.320 1.00 97.19 108 ILE A N 1
ATOM 868 C CA . ILE A 1 108 ? -7.444 -0.250 1.600 1.00 97.19 108 ILE A CA 1
ATOM 869 C C . ILE A 1 108 ? -6.488 0.551 2.477 1.00 97.19 108 ILE A C 1
ATOM 871 O O . ILE A 1 108 ? -5.284 0.282 2.521 1.00 97.19 108 ILE A O 1
ATOM 875 N N . GLU A 1 109 ? -7.027 1.538 3.188 1.00 97.75 109 GLU A N 1
ATOM 876 C CA . GLU A 1 109 ? -6.261 2.397 4.089 1.00 97.75 109 GLU A CA 1
ATOM 877 C C . GLU A 1 109 ? -6.822 2.315 5.507 1.00 97.75 109 GLU A C 1
ATOM 879 O O . GLU A 1 109 ? -8.032 2.405 5.700 1.00 97.75 109 GLU A O 1
ATOM 884 N N . PHE A 1 110 ? -5.945 2.161 6.498 1.00 98.19 110 PHE A N 1
ATOM 885 C CA . PHE A 1 110 ? -6.285 2.276 7.913 1.00 98.19 110 PHE A CA 1
ATOM 886 C C . PHE A 1 110 ? -5.879 3.655 8.419 1.00 98.19 110 PHE A C 1
ATOM 888 O O . PHE A 1 110 ? -4.716 4.055 8.298 1.00 98.19 110 PHE A O 1
ATOM 895 N N . LEU A 1 111 ? -6.838 4.386 8.976 1.00 98.25 111 LEU A N 1
ATOM 896 C CA . LEU A 1 111 ? -6.635 5.765 9.394 1.00 98.25 111 LEU A CA 1
ATOM 897 C C . LEU A 1 111 ? -7.432 6.127 10.641 1.00 98.25 111 LEU A C 1
ATOM 899 O O . LEU A 1 111 ? -8.307 5.384 11.068 1.00 98.25 111 LEU A O 1
ATOM 903 N N . THR A 1 112 ? -7.151 7.310 11.180 1.00 98.00 112 THR A N 1
ATOM 904 C CA . THR A 1 112 ? -7.800 7.933 12.326 1.00 98.00 112 THR A CA 1
ATOM 905 C C . THR A 1 112 ? -8.087 9.370 11.945 1.00 98.00 112 THR A C 1
ATOM 907 O O . THR A 1 112 ? -7.166 10.147 11.695 1.00 98.00 112 THR A O 1
ATOM 910 N N . GLN A 1 113 ? -9.365 9.729 11.855 1.00 97.00 113 GLN A N 1
ATOM 911 C CA . GLN A 1 113 ? -9.765 11.005 11.268 1.00 97.00 113 GLN A CA 1
ATOM 912 C C . GLN A 1 113 ? -9.194 12.192 12.057 1.00 97.00 113 GLN A C 1
ATOM 914 O O . GLN A 1 113 ? -9.586 12.439 13.202 1.00 97.00 113 GLN A O 1
ATOM 919 N N . GLY A 1 114 ? -8.309 12.955 11.408 1.00 95.25 114 GLY A N 1
ATOM 920 C CA . GLY A 1 114 ? -7.623 14.112 11.985 1.00 95.25 114 GLY A CA 1
ATOM 921 C C . GLY A 1 114 ? -6.394 13.790 12.845 1.00 95.25 114 GLY A C 1
ATOM 922 O O . GLY A 1 114 ? -5.946 14.679 13.570 1.00 95.25 114 GLY A O 1
ATOM 923 N N . GLN A 1 115 ? -5.860 12.562 12.804 1.00 97.00 115 GLN A N 1
ATOM 924 C CA . GLN A 1 115 ? -4.697 12.143 13.597 1.00 97.00 115 GLN A CA 1
ATOM 925 C C . GLN A 1 115 ? -3.750 11.208 12.824 1.00 97.00 115 GLN A C 1
ATOM 927 O O . GLN A 1 115 ? -4.125 10.608 11.820 1.00 97.00 115 GLN A O 1
ATOM 932 N N . ASN A 1 116 ? -2.525 11.046 13.334 1.00 98.19 116 ASN A N 1
ATOM 933 C CA . ASN A 1 116 ? -1.541 10.114 12.788 1.00 98.19 116 ASN A CA 1
ATOM 934 C C . ASN A 1 116 ? -1.810 8.688 13.299 1.00 98.19 116 ASN A C 1
ATOM 936 O O . ASN A 1 116 ? -1.606 8.379 14.472 1.00 98.19 116 ASN A O 1
ATOM 940 N N . THR A 1 117 ? -2.260 7.805 12.411 1.00 98.38 117 THR A N 1
ATOM 941 C CA . THR A 1 117 ? -2.654 6.430 12.778 1.00 98.38 117 THR A CA 1
ATOM 942 C C . THR A 1 117 ? -1.453 5.548 13.034 1.00 98.38 117 THR A C 1
ATOM 944 O O . THR A 1 117 ? -1.461 4.750 13.971 1.00 98.38 117 THR A O 1
ATOM 947 N N . ALA A 1 118 ? -0.405 5.714 12.230 1.00 98.44 118 ALA A N 1
ATOM 948 C CA . ALA A 1 118 ? 0.830 4.975 12.409 1.00 98.44 118 ALA A CA 1
ATOM 949 C C . ALA A 1 118 ? 1.447 5.228 13.790 1.00 98.44 118 ALA A C 1
ATOM 951 O O . ALA A 1 118 ? 1.887 4.282 14.437 1.00 98.44 118 ALA A O 1
ATOM 952 N N . GLU A 1 119 ? 1.414 6.468 14.279 1.00 98.31 119 GLU A N 1
ATOM 953 C CA . GLU A 1 119 ? 1.875 6.806 15.630 1.00 98.31 119 GLU A CA 1
ATOM 954 C C . GLU A 1 119 ? 0.974 6.215 16.719 1.00 98.31 119 GLU A C 1
ATOM 956 O O . GLU A 1 119 ? 1.484 5.581 17.642 1.00 98.31 119 GLU A O 1
ATOM 961 N N . ILE A 1 120 ? -0.353 6.363 16.600 1.00 98.12 120 ILE A N 1
ATOM 962 C CA . ILE A 1 120 ? -1.320 5.852 17.592 1.00 98.12 120 ILE A CA 1
ATOM 963 C C . ILE A 1 120 ? -1.158 4.344 17.808 1.00 98.12 120 ILE A C 1
ATOM 965 O O . ILE A 1 120 ? -1.180 3.872 18.944 1.00 98.12 120 ILE A O 1
ATOM 969 N N . PHE A 1 121 ? -0.993 3.590 16.722 1.00 98.12 121 PHE A N 1
ATOM 970 C CA . PHE A 1 121 ? -0.932 2.127 16.756 1.00 98.12 121 PHE A CA 1
ATOM 971 C C . PHE A 1 121 ? 0.494 1.568 16.644 1.00 98.12 121 PHE A C 1
ATOM 973 O O . PHE A 1 121 ? 0.663 0.350 16.583 1.00 98.12 121 PHE A O 1
ATOM 980 N N . ASN A 1 122 ? 1.517 2.432 16.633 1.00 98.25 122 ASN A N 1
ATOM 981 C CA . ASN A 1 122 ? 2.927 2.071 16.446 1.00 98.25 122 ASN A CA 1
ATOM 982 C C . ASN A 1 122 ? 3.151 1.147 15.227 1.00 98.25 122 ASN A C 1
ATOM 984 O O . ASN A 1 122 ? 3.832 0.123 15.317 1.00 98.25 122 ASN A O 1
ATOM 988 N N . ILE A 1 123 ? 2.530 1.495 14.098 1.00 98.50 123 ILE A N 1
ATOM 989 C CA . ILE A 1 123 ? 2.601 0.753 12.833 1.00 98.50 123 ILE A CA 1
ATOM 990 C C . ILE A 1 123 ? 3.805 1.231 12.025 1.00 98.50 123 ILE A C 1
ATOM 992 O O . ILE A 1 123 ? 4.077 2.430 11.934 1.00 98.50 123 ILE A O 1
ATOM 996 N N . LYS A 1 124 ? 4.498 0.293 11.381 1.00 98.25 124 LYS A N 1
ATOM 997 C CA . LYS A 1 124 ? 5.589 0.567 10.440 1.00 98.25 124 LYS A CA 1
ATOM 998 C C . LYS A 1 124 ? 5.283 0.007 9.057 1.00 98.25 124 LYS A C 1
ATOM 1000 O O . LYS A 1 124 ? 4.527 -0.951 8.904 1.00 98.25 124 LYS A O 1
ATOM 1005 N N . THR A 1 125 ? 5.925 0.579 8.041 1.00 98.00 125 THR A N 1
ATOM 1006 C CA . THR A 1 125 ? 5.946 -0.021 6.705 1.00 98.00 125 THR A CA 1
ATOM 1007 C C . THR A 1 125 ? 6.489 -1.450 6.784 1.00 98.00 125 THR A C 1
ATOM 1009 O O . THR A 1 125 ? 7.533 -1.688 7.390 1.00 98.00 125 THR A O 1
ATOM 1012 N N . GLY A 1 126 ? 5.782 -2.386 6.159 1.00 97.69 126 GLY A N 1
ATOM 1013 C CA . GLY A 1 126 ? 6.052 -3.819 6.189 1.00 97.69 126 GLY A CA 1
ATOM 1014 C C . GLY A 1 126 ? 5.253 -4.586 7.244 1.00 97.69 126 GLY A C 1
ATOM 1015 O O . GLY A 1 126 ? 5.202 -5.811 7.169 1.00 97.69 126 GLY A O 1
ATOM 1016 N N . ASP A 1 127 ? 4.589 -3.911 8.186 1.00 98.12 127 ASP A N 1
ATOM 1017 C CA . ASP A 1 127 ? 3.792 -4.598 9.200 1.00 98.12 127 ASP A CA 1
ATOM 1018 C C . ASP A 1 127 ? 2.547 -5.243 8.588 1.00 98.12 127 ASP A C 1
ATOM 1020 O O . ASP A 1 127 ? 1.743 -4.578 7.932 1.00 98.12 127 ASP A O 1
ATOM 1024 N N . ASN A 1 128 ? 2.321 -6.519 8.905 1.00 97.12 128 ASN A N 1
ATOM 1025 C CA . ASN A 1 128 ? 0.986 -7.096 8.812 1.00 97.12 128 ASN A CA 1
ATOM 1026 C C . ASN A 1 128 ? 0.166 -6.625 10.029 1.00 97.12 128 ASN A C 1
ATOM 1028 O O . ASN A 1 128 ? 0.592 -6.759 11.186 1.00 97.12 128 ASN A O 1
ATOM 1032 N N . ILE A 1 129 ? -0.979 -5.995 9.766 1.00 96.44 129 ILE A N 1
ATOM 1033 C CA . ILE A 1 129 ? -1.906 -5.491 10.791 1.00 96.44 129 ILE A CA 1
ATOM 1034 C C . ILE A 1 129 ? -3.178 -6.337 10.897 1.00 96.44 129 ILE A C 1
ATOM 1036 O O . ILE A 1 129 ? -3.934 -6.169 11.852 1.00 96.44 129 ILE A O 1
ATOM 1040 N N . PHE A 1 130 ? -3.411 -7.240 9.949 1.00 93.69 130 PHE A N 1
ATOM 1041 C CA . PHE A 1 130 ? -4.575 -8.116 9.900 1.00 93.69 130 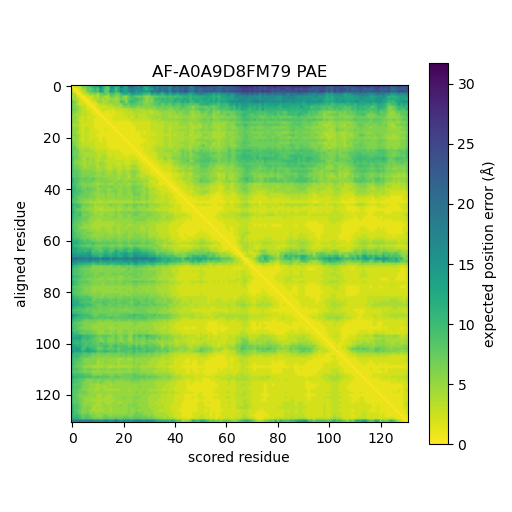PHE A CA 1
ATOM 1042 C C . PHE A 1 130 ? -4.377 -9.334 10.818 1.00 93.69 130 PHE A C 1
ATOM 1044 O O . PHE A 1 130 ? -3.252 -9.648 11.213 1.00 93.69 130 PHE A O 1
ATOM 1051 N N . ALA A 1 131 ? -5.483 -9.961 11.228 1.00 80.12 131 ALA A N 1
ATOM 1052 C CA . ALA A 1 131 ? -5.515 -11.067 12.191 1.00 80.12 131 ALA A CA 1
ATOM 1053 C C . ALA A 1 131 ? -6.402 -12.223 11.721 1.00 80.12 131 ALA A C 1
ATOM 1055 O O . ALA A 1 131 ? -7.381 -11.956 10.988 1.00 80.12 131 ALA A O 1
#

Nearest PDB structures (foldseek):
  2f4n-assembly1_B  TM=6.342E-01  e=4.865E-05  Methanocaldococcus jannaschii
  2f4n-assembly1_C  TM=6.253E-01  e=4.508E-04  Methanocaldococcus jannaschii

Mean predicted aligned error: 4.97 Å